Protein AF-A0A0A7KFI4-F1 (afdb_monomer_lite)

Sequence (116 aa):
MAEGSTQGVVNLVITLLGGTTGLAALGVLFRGYMSGTITQEKEMREDLRTEVGRLRDVQDQQATEIRALRRDVQQLTTVNLHLITSRADARALVNALERDLGRASTVWPPDPTGGP

Secondary structure (DSSP, 8-state):
---HHHHHHHHHHHHS--SSSHHHHHHHHHHHTS--STHHHHHHHHHHHHHHHHHHHHHHHHHHHHHHHHHHHHHHHHHHHHHHHHHHHHHHHHHHHHHHTTPPPP-PPPP-----

Structure (mmCIF, N/CA/C/O backbone):
data_AF-A0A0A7KFI4-F1
#
_entry.id   AF-A0A0A7KFI4-F1
#
loop_
_atom_site.group_PDB
_atom_site.id
_atom_site.type_symbol
_atom_site.label_atom_id
_atom_site.label_alt_id
_atom_site.label_comp_id
_atom_site.label_asym_id
_atom_site.label_entity_id
_atom_site.label_seq_id
_atom_site.pdbx_PDB_ins_code
_atom_site.Cartn_x
_atom_site.Cartn_y
_atom_site.Cartn_z
_atom_site.occupancy
_atom_site.B_iso_or_equiv
_atom_site.auth_seq_id
_atom_site.auth_comp_id
_atom_site.auth_asym_id
_atom_site.auth_atom_id
_atom_site.pdbx_PDB_model_num
ATOM 1 N N . MET A 1 1 ? 3.122 -23.700 49.684 1.00 41.62 1 MET A N 1
ATOM 2 C CA . MET A 1 1 ? 3.227 -23.953 48.231 1.00 41.62 1 MET A CA 1
ATOM 3 C C . MET A 1 1 ? 2.125 -23.171 47.523 1.00 41.62 1 MET A C 1
ATOM 5 O O . MET A 1 1 ? 1.035 -23.691 47.352 1.00 41.62 1 MET A O 1
ATOM 9 N N . ALA A 1 2 ? 2.365 -21.894 47.216 1.00 42.69 2 ALA A N 1
ATOM 10 C CA . ALA A 1 2 ? 1.380 -21.005 46.579 1.00 42.69 2 ALA A CA 1
ATOM 11 C C . ALA A 1 2 ? 2.034 -20.029 45.575 1.00 42.69 2 ALA A C 1
ATOM 13 O O . ALA A 1 2 ? 1.473 -18.986 45.270 1.00 42.69 2 ALA A O 1
ATOM 14 N N . GLU A 1 3 ? 3.223 -20.357 45.058 1.00 40.16 3 GLU A N 1
ATOM 15 C CA . GLU A 1 3 ? 3.986 -19.488 44.142 1.00 40.16 3 GLU A CA 1
ATOM 16 C C . GLU A 1 3 ? 3.663 -19.707 42.654 1.00 40.16 3 GLU A C 1
ATOM 18 O O . GLU A 1 3 ? 4.088 -18.926 41.811 1.00 40.16 3 GLU A O 1
ATOM 23 N N . GLY A 1 4 ? 2.871 -20.728 42.308 1.00 43.97 4 GLY A N 1
ATOM 24 C CA . GLY A 1 4 ? 2.592 -21.074 40.908 1.00 43.97 4 GLY A CA 1
ATOM 25 C C . GLY A 1 4 ? 1.436 -20.316 40.240 1.00 43.97 4 GLY A C 1
ATOM 26 O O . GLY A 1 4 ? 1.367 -20.290 39.015 1.00 43.97 4 GLY A O 1
ATOM 27 N N . SER A 1 5 ? 0.514 -19.705 40.997 1.00 52.53 5 SER A N 1
ATOM 28 C CA . SER A 1 5 ? -0.709 -19.116 40.408 1.00 52.53 5 SER A CA 1
ATOM 29 C C . SER A 1 5 ? -0.548 -17.647 40.010 1.00 52.53 5 SER A C 1
ATOM 31 O O . SER A 1 5 ? -1.062 -17.219 38.979 1.00 52.53 5 SER A O 1
ATOM 33 N N . THR A 1 6 ? 0.231 -16.879 40.771 1.00 49.44 6 THR A N 1
ATOM 34 C CA . THR A 1 6 ? 0.456 -15.448 40.541 1.00 49.44 6 THR A CA 1
ATOM 35 C C . THR A 1 6 ? 1.271 -15.194 39.280 1.00 49.44 6 THR A C 1
ATOM 37 O O . THR A 1 6 ? 0.921 -14.313 38.500 1.00 49.44 6 THR A O 1
ATOM 40 N N . GLN A 1 7 ? 2.302 -16.000 39.013 1.00 46.69 7 GLN A N 1
ATOM 41 C CA . GLN A 1 7 ? 3.084 -15.874 37.778 1.00 46.69 7 GLN A CA 1
ATOM 42 C C . GLN A 1 7 ? 2.280 -16.266 36.530 1.00 46.69 7 GLN A C 1
ATOM 44 O O . GLN A 1 7 ? 2.428 -15.629 35.489 1.00 46.69 7 GLN A O 1
ATOM 49 N N . GLY A 1 8 ? 1.383 -17.254 36.637 1.00 49.91 8 GLY A N 1
ATOM 50 C CA . GLY A 1 8 ? 0.508 -17.662 35.534 1.00 49.91 8 GLY A CA 1
ATOM 51 C C . GLY A 1 8 ? -0.494 -16.576 35.138 1.00 49.91 8 GLY A C 1
ATOM 52 O O . GLY A 1 8 ? -0.680 -16.315 33.954 1.00 49.91 8 GLY A O 1
ATOM 53 N N . VAL A 1 9 ? -1.085 -15.886 36.118 1.00 53.38 9 VAL A N 1
ATOM 54 C CA . VAL A 1 9 ? -2.035 -14.788 35.871 1.00 53.38 9 VAL A CA 1
ATOM 55 C C . VAL A 1 9 ? -1.323 -13.548 35.334 1.00 53.38 9 VAL A C 1
ATOM 57 O O . VAL A 1 9 ? -1.813 -12.923 34.399 1.00 53.38 9 VAL A O 1
ATOM 60 N N . VAL A 1 10 ? -0.138 -13.221 35.856 1.00 53.88 10 VAL A N 1
ATOM 61 C CA . VAL A 1 10 ? 0.662 -12.092 35.359 1.00 53.88 10 VAL A CA 1
ATOM 62 C C . VAL A 1 10 ? 1.118 -12.334 33.917 1.00 53.88 10 VAL A C 1
ATOM 64 O O . VAL A 1 10 ? 0.985 -11.438 33.089 1.00 53.88 10 VAL A O 1
ATOM 67 N N . ASN A 1 11 ? 1.551 -13.549 33.562 1.00 45.00 11 ASN A N 1
ATOM 68 C CA . ASN A 1 11 ? 1.890 -13.869 32.171 1.00 45.00 11 ASN A CA 1
ATOM 69 C C . ASN A 1 11 ? 0.665 -13.918 31.253 1.00 45.00 11 ASN A C 1
ATOM 71 O O . ASN A 1 11 ? 0.766 -13.491 30.106 1.00 45.00 11 ASN A O 1
ATOM 75 N N . LEU A 1 12 ? -0.500 -14.364 31.733 1.00 52.47 12 LEU A N 1
ATOM 76 C CA . LEU A 1 12 ? -1.741 -14.300 30.955 1.00 52.47 12 LEU A CA 1
ATOM 77 C C . LEU A 1 12 ? -2.143 -12.841 30.675 1.00 52.47 12 LEU A C 1
ATOM 79 O O . LEU A 1 12 ? -2.536 -12.514 29.561 1.00 52.47 12 LEU A O 1
ATOM 83 N N . VAL A 1 13 ? -1.970 -11.949 31.654 1.00 46.72 13 VAL A N 1
ATOM 84 C CA . VAL A 1 13 ? -2.254 -10.510 31.539 1.00 46.72 13 VAL A CA 1
ATOM 85 C C . VAL A 1 13 ? -1.195 -9.768 30.720 1.00 46.72 13 VAL A C 1
ATOM 87 O O . VAL A 1 13 ? -1.517 -8.777 30.092 1.00 46.72 13 VAL A O 1
ATOM 90 N N . ILE A 1 14 ? 0.050 -10.229 30.648 1.00 51.47 14 ILE A N 1
ATOM 91 C CA . ILE A 1 14 ? 1.058 -9.606 29.771 1.00 51.47 14 ILE A CA 1
ATOM 92 C C . ILE A 1 14 ? 0.915 -10.111 28.326 1.00 51.47 14 ILE A C 1
ATOM 94 O O . ILE A 1 14 ? 1.109 -9.351 27.381 1.00 51.47 14 ILE A O 1
ATOM 98 N N . THR A 1 15 ? 0.511 -11.371 28.137 1.00 51.16 15 THR A N 1
ATOM 99 C CA . THR A 1 15 ? 0.419 -11.999 26.806 1.00 51.16 15 THR A CA 1
ATOM 100 C C . THR A 1 15 ? -0.913 -11.709 26.104 1.00 51.16 15 THR A C 1
ATOM 102 O O . THR A 1 15 ? -0.944 -11.580 24.884 1.00 51.16 15 THR A O 1
ATOM 105 N N . LEU A 1 16 ? -2.016 -11.548 26.847 1.00 45.25 16 LEU A N 1
ATOM 106 C CA . LEU A 1 16 ? -3.324 -11.166 26.287 1.00 45.25 16 LEU A CA 1
ATOM 107 C C . LEU A 1 16 ? -3.464 -9.643 26.092 1.00 45.25 16 LEU A C 1
ATOM 109 O O . LEU A 1 16 ? -4.431 -9.164 25.507 1.00 45.25 16 LEU A O 1
ATOM 113 N N . LEU A 1 17 ? -2.518 -8.877 26.630 1.00 49.44 17 LEU A N 1
ATOM 114 C CA . LEU A 1 17 ? -2.696 -7.467 26.955 1.00 49.44 17 LEU A CA 1
ATOM 115 C C . LEU A 1 17 ? -1.363 -6.728 26.788 1.00 49.44 17 LEU A C 1
ATOM 117 O O . LEU A 1 17 ? -0.868 -6.039 27.679 1.00 49.44 17 LEU A O 1
ATOM 121 N N . GLY A 1 18 ? -0.782 -6.867 25.598 1.00 41.41 18 GLY A N 1
ATOM 122 C CA . GLY A 1 18 ? 0.287 -5.991 25.147 1.00 41.41 18 GLY A CA 1
ATOM 123 C C . GLY A 1 18 ? -0.193 -4.538 25.137 1.00 41.41 18 GLY A C 1
ATOM 124 O O . GLY A 1 18 ? -0.773 -4.083 24.157 1.00 41.41 18 GLY A O 1
ATOM 125 N N . GLY A 1 19 ? 0.043 -3.811 26.231 1.00 45.09 19 GLY A N 1
ATOM 126 C CA . GLY A 1 19 ? 0.166 -2.357 26.200 1.00 45.09 19 GLY A CA 1
ATOM 127 C C . GLY A 1 19 ? -0.446 -1.590 27.363 1.00 45.09 19 GLY A C 1
ATOM 128 O O . GLY A 1 19 ? 0.295 -1.003 28.141 1.00 45.09 19 GLY A O 1
ATOM 129 N N . THR A 1 20 ? -1.771 -1.474 27.458 1.00 46.47 20 THR A N 1
ATOM 130 C CA . THR A 1 20 ? -2.356 -0.346 28.228 1.00 46.47 20 THR A CA 1
ATOM 131 C C . THR A 1 20 ? -3.696 -0.623 28.907 1.00 46.47 20 THR A C 1
ATOM 133 O O . THR A 1 20 ? -4.055 0.067 29.858 1.00 46.47 20 THR A O 1
ATOM 136 N N . THR A 1 21 ? -4.439 -1.645 28.492 1.00 49.25 21 THR A N 1
ATOM 137 C CA . THR A 1 21 ? -5.821 -1.885 28.947 1.00 49.25 21 THR A CA 1
ATOM 138 C C . THR A 1 21 ? -5.938 -2.766 30.198 1.00 49.25 21 THR A C 1
ATOM 140 O O . THR A 1 21 ? -7.009 -2.844 30.795 1.00 49.25 21 THR A O 1
ATOM 143 N N . GLY A 1 22 ? -4.847 -3.391 30.651 1.00 46.25 22 GLY A N 1
ATOM 144 C CA . GLY A 1 22 ? -4.873 -4.369 31.748 1.00 46.25 22 GLY A CA 1
ATOM 145 C C . GLY A 1 22 ? -5.042 -3.763 33.140 1.00 46.25 22 GLY A C 1
ATOM 146 O O . GLY A 1 22 ? -5.505 -4.435 34.058 1.00 46.25 22 GLY A O 1
ATOM 147 N N . LEU A 1 23 ? -4.716 -2.479 33.305 1.00 52.09 23 LEU A N 1
ATOM 148 C CA . LEU A 1 23 ? -4.766 -1.815 34.610 1.00 52.09 23 LEU A CA 1
ATOM 149 C C . LEU A 1 23 ? -6.189 -1.413 35.025 1.00 52.09 23 LEU A C 1
ATOM 151 O O . LEU A 1 23 ? -6.497 -1.428 36.215 1.00 52.09 23 LEU A O 1
ATOM 155 N N . ALA A 1 24 ? -7.081 -1.126 34.072 1.00 51.78 24 ALA A N 1
ATOM 156 C CA . ALA A 1 24 ? -8.464 -0.753 34.381 1.00 51.78 24 ALA A CA 1
ATOM 157 C C . ALA A 1 24 ? -9.265 -1.930 34.974 1.00 51.78 24 ALA A C 1
ATOM 159 O O . ALA A 1 24 ? -10.028 -1.752 35.922 1.00 51.78 24 ALA A O 1
ATOM 160 N N . ALA A 1 25 ? -9.023 -3.152 34.485 1.00 49.91 25 ALA A N 1
ATOM 161 C CA . ALA A 1 25 ? -9.698 -4.361 34.962 1.00 49.91 25 ALA A CA 1
ATOM 162 C C . ALA A 1 25 ? -9.309 -4.749 36.405 1.00 49.91 25 ALA A C 1
ATOM 164 O O . ALA A 1 25 ? -10.119 -5.323 37.133 1.00 49.91 25 ALA A O 1
ATOM 165 N N . LEU A 1 26 ? -8.097 -4.398 36.854 1.00 52.38 26 LEU A N 1
ATOM 166 C CA . LEU A 1 26 ? -7.636 -4.674 38.220 1.00 52.38 26 LEU A CA 1
ATOM 167 C C . LEU A 1 26 ? -8.301 -3.770 39.271 1.00 52.38 26 LEU A C 1
ATOM 169 O O . LEU A 1 26 ? -8.542 -4.220 40.391 1.00 52.38 26 LEU A O 1
ATOM 173 N N . GLY A 1 27 ? -8.642 -2.525 38.922 1.00 51.62 27 GLY A N 1
ATOM 174 C CA . GLY A 1 27 ? -9.243 -1.571 39.863 1.00 51.62 27 GLY A CA 1
ATOM 175 C C . GLY A 1 27 ? -10.639 -1.981 40.347 1.00 51.62 27 GLY A C 1
ATOM 176 O O . GLY A 1 27 ? -10.957 -1.842 41.529 1.00 51.62 27 GLY A O 1
ATOM 177 N N . VAL A 1 28 ? -11.457 -2.547 39.456 1.00 55.12 28 VAL A N 1
ATOM 178 C CA . VAL A 1 28 ? -12.838 -2.964 39.764 1.00 55.12 28 VAL A CA 1
ATOM 179 C C . VAL A 1 28 ? -12.861 -4.254 40.595 1.00 55.12 28 VAL A C 1
ATOM 181 O O . VAL A 1 28 ? -13.650 -4.382 41.532 1.00 55.12 28 VAL A O 1
ATOM 184 N N . LEU A 1 29 ? -11.938 -5.182 40.321 1.00 52.59 29 LEU A N 1
ATOM 185 C CA . LEU A 1 29 ? -11.789 -6.424 41.085 1.00 52.59 29 LEU A CA 1
ATOM 186 C C . LEU A 1 29 ? -11.280 -6.181 42.516 1.00 52.59 29 LEU A C 1
ATOM 188 O O . LEU A 1 29 ? -11.812 -6.775 43.454 1.00 52.59 29 LEU A O 1
ATOM 192 N N . PHE A 1 30 ? -10.314 -5.274 42.714 1.00 52.09 30 PHE A N 1
ATOM 193 C CA . PHE A 1 30 ? -9.823 -4.934 44.058 1.00 52.09 30 PHE A CA 1
ATOM 194 C C . PHE A 1 30 ? -10.884 -4.241 44.923 1.00 52.09 30 PHE A C 1
ATOM 196 O O . PHE A 1 30 ? -10.945 -4.484 46.129 1.00 52.09 30 PHE A O 1
ATOM 203 N N . ARG A 1 31 ? -11.755 -3.415 44.325 1.00 50.50 31 ARG A N 1
ATOM 204 C CA . ARG A 1 31 ? -12.849 -2.756 45.056 1.00 50.50 31 ARG A CA 1
ATOM 205 C C . ARG A 1 31 ? -13.960 -3.733 45.456 1.00 50.50 31 ARG A C 1
ATOM 207 O O . ARG A 1 31 ? -14.525 -3.585 46.537 1.00 50.50 31 ARG A O 1
ATOM 214 N N . GLY A 1 32 ? -14.229 -4.746 44.629 1.00 46.22 32 GLY A N 1
ATOM 215 C CA . GLY A 1 32 ? -15.248 -5.768 44.893 1.00 46.22 32 GLY A CA 1
ATOM 216 C C . GLY A 1 32 ? -14.902 -6.745 46.024 1.00 46.22 32 GLY A C 1
ATOM 217 O O . GLY A 1 32 ? -15.803 -7.256 46.6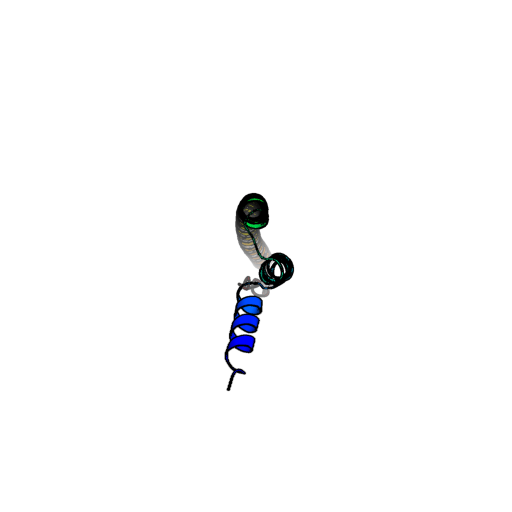78 1.00 46.22 32 GLY A O 1
ATOM 218 N N . TYR A 1 33 ? -13.616 -6.984 46.311 1.00 51.94 33 TYR A N 1
ATOM 219 C CA . TYR A 1 33 ? -13.217 -7.932 47.363 1.00 51.94 33 TYR A CA 1
ATOM 220 C C . TYR A 1 33 ? -13.370 -7.372 48.796 1.00 51.94 33 TYR A C 1
ATOM 222 O O . TYR A 1 33 ? -13.390 -8.139 49.754 1.00 51.94 33 TYR A O 1
ATOM 230 N N . MET A 1 34 ? -13.497 -6.048 48.972 1.00 54.16 34 MET A N 1
ATOM 231 C CA . MET A 1 34 ? -13.433 -5.387 50.291 1.00 54.16 34 MET A CA 1
ATOM 232 C C . MET A 1 34 ? -14.785 -4.974 50.899 1.00 54.16 34 MET A C 1
ATOM 234 O O . MET A 1 34 ? -14.807 -4.503 52.033 1.00 54.16 34 MET A O 1
ATOM 238 N N . SER A 1 35 ? -15.916 -5.121 50.205 1.00 48.47 35 SER A N 1
ATOM 239 C CA . SER A 1 35 ? -17.185 -4.540 50.664 1.00 48.47 35 SER A CA 1
ATOM 240 C C . SER A 1 35 ? -18.367 -5.484 50.431 1.00 48.47 35 SER A C 1
ATOM 242 O O . SER A 1 35 ? -18.860 -5.642 49.325 1.00 48.47 35 SER A O 1
ATOM 244 N N . GLY A 1 36 ? -18.846 -6.135 51.487 1.00 49.66 36 GLY A N 1
ATOM 245 C CA . GLY A 1 36 ? -20.049 -6.962 51.420 1.00 49.66 36 GLY A CA 1
ATOM 246 C C . GLY A 1 36 ? -21.339 -6.163 51.167 1.00 49.66 36 GLY A C 1
ATOM 247 O O . GLY A 1 36 ? -21.444 -4.993 51.523 1.00 49.66 36 GLY A O 1
ATOM 248 N N . THR A 1 37 ? -22.359 -6.884 50.681 1.00 50.81 37 THR A N 1
ATOM 249 C CA . THR A 1 37 ? -23.818 -6.627 50.764 1.00 50.81 37 THR A CA 1
ATOM 250 C C . THR A 1 37 ? -24.502 -5.797 49.653 1.00 50.81 37 THR A C 1
ATOM 252 O O . THR A 1 37 ? -24.553 -4.574 49.684 1.00 50.81 37 THR A O 1
ATOM 255 N N . ILE A 1 38 ? -25.118 -6.529 48.706 1.00 49.91 38 ILE A N 1
ATOM 256 C CA . ILE A 1 38 ? -26.354 -6.287 47.911 1.00 49.91 38 ILE A CA 1
ATOM 257 C C . ILE A 1 38 ? -26.480 -4.962 47.130 1.00 49.9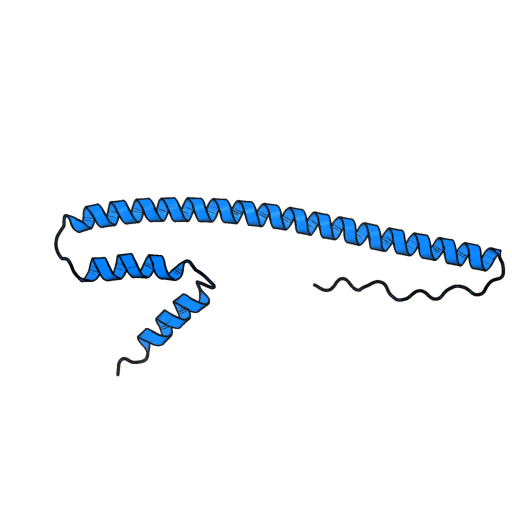1 38 ILE A C 1
ATOM 259 O O . ILE A 1 38 ? -26.752 -4.986 45.931 1.00 49.91 38 ILE A O 1
ATOM 263 N N . THR A 1 39 ? -26.283 -3.808 47.758 1.00 51.56 39 THR A N 1
ATOM 264 C CA . THR A 1 39 ? -26.312 -2.486 47.107 1.00 51.56 39 THR A CA 1
ATOM 265 C C . THR A 1 39 ? -25.171 -2.346 46.100 1.00 51.56 39 THR A C 1
ATOM 267 O O . THR A 1 39 ? -25.385 -1.866 44.988 1.00 51.56 39 THR A O 1
ATOM 270 N N . GLN A 1 40 ? -23.999 -2.894 46.439 1.00 53.88 40 GLN A N 1
ATOM 271 C CA . GLN A 1 40 ? -22.877 -3.000 45.510 1.00 53.88 40 GLN A CA 1
ATOM 272 C C . GLN A 1 40 ? -23.157 -3.937 44.344 1.00 53.88 40 GLN A C 1
ATOM 274 O O . GLN A 1 40 ? -22.621 -3.714 43.276 1.00 53.88 40 GLN A O 1
ATOM 279 N N . GLU A 1 41 ? -23.999 -4.963 44.482 1.00 58.44 41 GLU A N 1
ATOM 280 C CA . GLU A 1 41 ? -24.245 -5.884 43.367 1.00 58.44 41 GLU A CA 1
ATOM 281 C C . GLU A 1 41 ? -25.013 -5.194 42.227 1.00 58.44 41 GLU A C 1
ATOM 283 O O . GLU A 1 41 ? -24.785 -5.482 41.053 1.00 58.44 41 GLU A O 1
ATOM 288 N N . LYS A 1 42 ? -25.895 -4.240 42.560 1.00 66.38 42 LYS A N 1
ATOM 289 C CA . LYS A 1 42 ? -26.540 -3.368 41.568 1.00 66.38 42 LYS A CA 1
ATOM 290 C C . LYS A 1 42 ? -25.546 -2.397 40.938 1.00 66.38 42 LYS A C 1
ATOM 292 O O . LYS A 1 42 ? -25.496 -2.328 39.717 1.00 66.38 42 LYS A O 1
ATOM 297 N N . GLU A 1 43 ? -24.748 -1.710 41.753 1.00 64.31 43 GLU A N 1
ATOM 298 C CA . GLU A 1 43 ? -23.734 -0.753 41.287 1.00 64.31 43 GLU A CA 1
ATOM 299 C C . GLU A 1 43 ? -22.683 -1.443 40.399 1.00 64.31 43 GLU A C 1
ATOM 301 O O . GLU A 1 43 ? -22.399 -0.998 39.297 1.00 64.31 43 GLU A O 1
ATOM 306 N N . MET A 1 44 ? -22.231 -2.634 40.790 1.00 66.69 44 MET A N 1
ATOM 307 C CA . MET A 1 44 ? -21.285 -3.454 40.036 1.00 66.69 44 MET A CA 1
ATOM 308 C C . MET A 1 44 ? -21.891 -3.970 38.723 1.00 66.69 44 MET A C 1
ATOM 310 O O . MET A 1 44 ? -21.183 -4.070 37.727 1.00 66.69 44 MET A O 1
ATOM 314 N N . ARG A 1 45 ? -23.199 -4.275 38.678 1.00 70.69 45 ARG A N 1
ATOM 315 C CA . ARG A 1 45 ? -23.904 -4.622 37.426 1.00 70.69 45 ARG A CA 1
ATOM 316 C C . ARG A 1 45 ? -24.068 -3.418 36.498 1.00 70.69 45 ARG A C 1
ATOM 318 O O . ARG A 1 45 ? -24.012 -3.600 35.282 1.00 70.69 45 ARG A O 1
ATOM 325 N N . GLU A 1 46 ? -24.293 -2.228 37.044 1.00 75.12 46 GLU A N 1
ATOM 326 C CA . GLU A 1 46 ? -24.356 -0.966 36.295 1.00 75.12 46 GLU A CA 1
ATOM 327 C C . GLU A 1 46 ? -22.981 -0.630 35.693 1.00 75.12 46 GLU A C 1
ATOM 329 O O . GLU A 1 46 ? -22.866 -0.395 34.487 1.00 75.12 46 GLU A O 1
ATOM 334 N N . ASP A 1 47 ? -21.925 -0.740 36.501 1.00 72.69 47 ASP A N 1
ATOM 335 C CA . ASP A 1 47 ? -20.533 -0.541 36.093 1.00 72.69 47 ASP A CA 1
ATOM 336 C C . ASP A 1 47 ? -20.106 -1.571 35.042 1.00 72.69 47 ASP A C 1
ATOM 338 O O . ASP A 1 47 ? -19.535 -1.212 34.015 1.00 72.69 47 ASP A O 1
ATOM 342 N N . LEU A 1 48 ? -20.454 -2.850 35.229 1.00 72.44 48 LEU A N 1
ATOM 343 C CA . LEU A 1 48 ? -20.197 -3.903 34.242 1.00 72.44 48 LEU A CA 1
ATOM 344 C C . LEU A 1 48 ? -20.921 -3.641 32.921 1.00 72.44 48 LEU A C 1
ATOM 346 O O . LEU A 1 48 ? -20.350 -3.878 31.861 1.00 72.44 48 LEU A O 1
ATOM 350 N N . ARG A 1 49 ? -22.167 -3.154 32.945 1.00 77.62 49 ARG A N 1
ATOM 351 C CA . ARG A 1 49 ? -22.889 -2.793 31.713 1.00 77.62 49 ARG A CA 1
ATOM 352 C C . ARG A 1 49 ? -22.230 -1.623 31.001 1.00 77.62 49 ARG A C 1
ATOM 354 O O . ARG A 1 49 ? -22.109 -1.663 29.778 1.00 77.62 49 ARG A O 1
ATOM 361 N N . THR A 1 50 ? -21.796 -0.624 31.759 1.00 78.88 50 THR A N 1
ATOM 362 C CA . THR A 1 50 ? -21.107 0.554 31.228 1.00 78.88 50 THR A CA 1
ATOM 363 C C . THR A 1 50 ? -19.768 0.163 30.612 1.00 78.88 50 THR A C 1
ATOM 365 O O . THR A 1 50 ? -19.490 0.534 29.474 1.00 78.88 50 THR A O 1
ATOM 368 N N . GLU A 1 51 ? -18.978 -0.670 31.293 1.00 73.94 51 GLU A N 1
ATOM 369 C CA . GLU A 1 51 ? -17.686 -1.123 30.774 1.00 73.94 51 GLU A CA 1
ATOM 370 C C . GLU A 1 51 ? -17.851 -2.073 29.583 1.00 73.94 51 GLU A C 1
ATOM 372 O O . GLU A 1 51 ? -17.110 -1.964 28.612 1.00 73.94 51 GLU A O 1
ATOM 377 N N . VAL A 1 52 ? -18.861 -2.952 29.577 1.00 81.94 52 VAL A N 1
ATOM 378 C CA . VAL A 1 52 ? -19.188 -3.770 28.394 1.00 81.94 52 VAL A CA 1
ATOM 379 C C . VAL A 1 52 ? -19.599 -2.890 27.212 1.00 81.94 52 VAL A C 1
ATOM 381 O O . VAL A 1 52 ? -19.216 -3.188 26.082 1.00 81.94 52 VAL A O 1
ATOM 384 N N . GLY A 1 53 ? -20.347 -1.809 27.450 1.00 83.62 53 GLY A N 1
ATOM 385 C CA . GLY A 1 53 ? -20.660 -0.810 26.426 1.00 83.62 53 GLY A CA 1
ATOM 386 C C . GLY A 1 53 ? -19.393 -0.161 25.871 1.00 83.62 53 GLY A C 1
ATOM 387 O O . GLY A 1 53 ? -19.144 -0.220 24.672 1.00 83.62 53 GLY A O 1
ATOM 388 N N . ARG A 1 54 ? -18.529 0.339 26.759 1.00 82.06 54 ARG A N 1
ATOM 389 C CA . ARG A 1 54 ? -17.256 0.973 26.394 1.00 82.06 54 ARG A CA 1
ATOM 390 C C . ARG A 1 54 ? -16.334 0.033 25.616 1.00 82.06 54 ARG A C 1
ATOM 392 O O . ARG A 1 54 ? -15.714 0.442 24.640 1.00 82.06 54 ARG A O 1
ATOM 399 N N . LEU A 1 55 ? -16.246 -1.231 26.028 1.00 81.31 55 LEU A N 1
ATOM 400 C CA . LEU A 1 55 ? -15.443 -2.246 25.347 1.00 81.31 55 LEU A CA 1
ATOM 401 C C . LEU A 1 55 ? -15.985 -2.568 23.953 1.00 81.31 55 LEU A C 1
ATOM 403 O O . LEU A 1 55 ? -15.187 -2.773 23.041 1.00 81.31 55 LEU A O 1
ATOM 407 N N . ARG A 1 56 ? -17.311 -2.580 23.767 1.00 84.94 56 ARG A N 1
ATOM 408 C CA . ARG A 1 56 ? 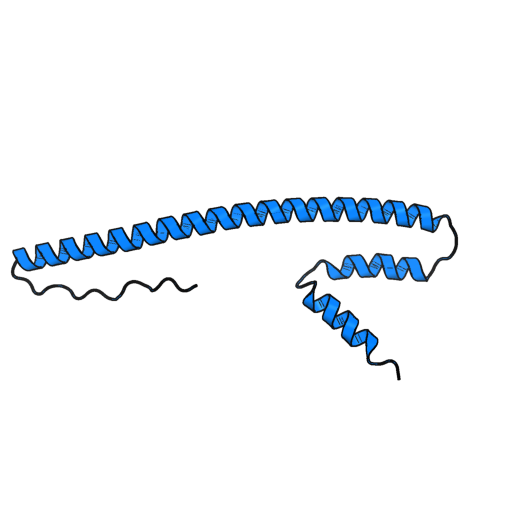-17.922 -2.732 22.438 1.00 84.94 56 ARG A CA 1
ATOM 409 C C . ARG A 1 56 ? -17.583 -1.554 21.533 1.00 84.94 56 ARG A C 1
ATOM 411 O O . ARG A 1 56 ? -17.143 -1.784 20.413 1.00 84.94 56 ARG A O 1
ATOM 418 N N . ASP A 1 57 ? -17.679 -0.327 22.038 1.00 86.88 57 ASP A N 1
ATOM 419 C CA . ASP A 1 57 ? -17.335 0.871 21.263 1.00 86.88 57 ASP A CA 1
ATOM 420 C C . ASP A 1 57 ? -15.858 0.865 20.839 1.00 86.88 57 ASP A C 1
ATOM 422 O O . ASP A 1 57 ? -15.530 1.148 19.686 1.00 86.88 57 ASP A O 1
ATOM 426 N N . VAL A 1 58 ? -14.956 0.481 21.750 1.00 84.81 58 VAL A N 1
ATOM 427 C CA . VAL A 1 58 ? -13.524 0.327 21.446 1.00 84.81 58 VAL A CA 1
ATOM 428 C C . VAL A 1 58 ? -13.299 -0.775 20.411 1.00 84.81 58 VAL A C 1
ATOM 430 O O . VAL A 1 58 ? -12.508 -0.594 19.487 1.00 84.81 58 VAL A O 1
ATOM 433 N N . GLN A 1 59 ? -13.998 -1.906 20.527 1.00 85.94 59 GLN A N 1
ATOM 434 C CA . GLN A 1 59 ? -13.890 -3.002 19.568 1.00 85.94 59 GLN A CA 1
ATOM 435 C C . GLN A 1 59 ? -14.367 -2.579 18.170 1.00 85.94 59 GLN A C 1
ATOM 437 O O . GLN A 1 59 ? -13.718 -2.914 17.177 1.00 85.94 59 GLN A O 1
ATOM 442 N N . ASP A 1 60 ? -15.453 -1.813 18.080 1.00 90.12 60 ASP A N 1
ATOM 443 C CA . ASP A 1 60 ? -15.985 -1.306 16.814 1.00 90.12 60 ASP A CA 1
AT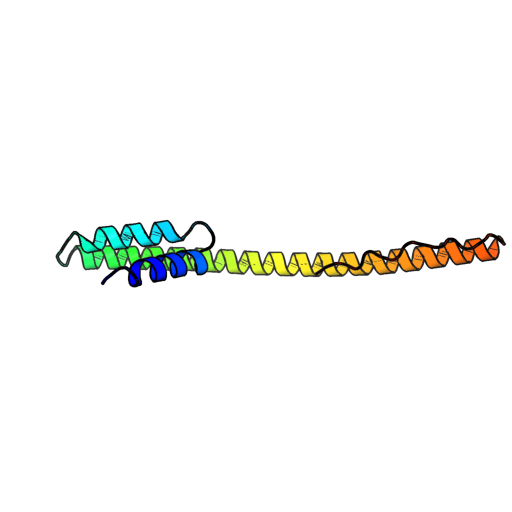OM 444 C C . ASP A 1 60 ? -15.057 -0.262 16.174 1.00 90.12 60 ASP A C 1
ATOM 446 O O . ASP A 1 60 ? -14.838 -0.278 14.953 1.00 90.12 60 ASP A O 1
ATOM 450 N N . GLN A 1 61 ? -14.442 0.604 16.986 1.00 90.00 61 GLN A N 1
ATOM 451 C CA . GLN A 1 61 ? -13.407 1.538 16.533 1.00 90.00 61 GLN A CA 1
ATOM 452 C C . GLN A 1 61 ? -12.187 0.790 15.992 1.00 90.00 61 GLN A C 1
ATOM 454 O O . GLN A 1 61 ? -11.796 1.006 14.844 1.00 90.00 61 GLN A O 1
ATOM 459 N N . GLN A 1 62 ? -11.652 -0.168 16.751 1.00 87.62 62 GLN A N 1
ATOM 460 C CA . GLN A 1 62 ? -10.519 -0.989 16.319 1.00 87.62 62 GLN A CA 1
ATOM 461 C C . GLN A 1 62 ? -10.837 -1.786 15.051 1.00 87.62 62 GLN A C 1
ATOM 463 O O . GLN A 1 62 ? -10.017 -1.866 14.135 1.00 87.62 62 GLN A O 1
ATOM 468 N N . ALA A 1 63 ? -12.043 -2.350 14.942 1.00 89.69 63 ALA A N 1
ATOM 469 C CA . ALA A 1 63 ? -12.473 -3.047 13.735 1.00 89.69 63 ALA A CA 1
ATOM 470 C C . ALA A 1 63 ? -12.503 -2.107 12.519 1.00 89.69 63 ALA A C 1
ATOM 472 O O . ALA A 1 63 ? -12.153 -2.516 11.407 1.00 89.69 63 ALA A O 1
ATOM 473 N N . THR A 1 64 ? -12.894 -0.850 12.717 1.00 93.38 64 THR A N 1
ATOM 474 C CA . THR A 1 64 ? -12.905 0.176 11.668 1.00 93.38 64 THR A CA 1
ATOM 475 C C . THR A 1 64 ? -11.490 0.572 11.254 1.00 93.38 64 THR A C 1
ATOM 477 O O . THR A 1 64 ? -11.197 0.601 10.056 1.00 93.38 64 THR A O 1
ATOM 480 N N . GLU A 1 65 ? -10.594 0.789 12.215 1.00 90.25 65 GLU A N 1
ATOM 481 C CA . GLU A 1 65 ? -9.181 1.093 11.966 1.00 90.25 65 GLU A CA 1
ATOM 482 C C . GLU A 1 65 ? -8.482 -0.042 11.214 1.00 90.25 65 GLU A C 1
ATOM 484 O O . GLU A 1 65 ? -7.838 0.199 10.195 1.00 90.25 65 GLU A O 1
ATOM 489 N N . ILE A 1 66 ? -8.686 -1.298 11.624 1.00 91.06 66 ILE A N 1
ATOM 490 C CA . ILE A 1 66 ? -8.121 -2.469 10.937 1.00 91.06 66 ILE A CA 1
ATOM 491 C C . ILE A 1 66 ? -8.607 -2.540 9.484 1.00 91.06 66 ILE A C 1
ATOM 493 O O . ILE A 1 66 ? -7.830 -2.854 8.580 1.00 91.06 66 ILE A O 1
ATOM 497 N N . ARG A 1 67 ? -9.887 -2.248 9.222 1.00 92.81 67 ARG A N 1
ATOM 498 C CA . ARG A 1 67 ? -10.416 -2.204 7.846 1.00 92.81 67 ARG A CA 1
ATOM 499 C C . ARG A 1 67 ? -9.819 -1.054 7.033 1.00 92.81 67 ARG A C 1
ATOM 501 O O . ARG A 1 67 ? -9.660 -1.211 5.825 1.00 92.81 67 ARG A O 1
ATOM 508 N N . ALA A 1 68 ? -9.528 0.091 7.648 1.00 91.88 68 ALA A N 1
ATOM 509 C CA . ALA A 1 68 ? -8.848 1.203 6.985 1.00 91.88 68 ALA A CA 1
ATOM 510 C C . ALA A 1 68 ? -7.399 0.830 6.640 1.00 91.88 68 ALA A C 1
ATOM 512 O O . ALA A 1 68 ? -7.048 0.818 5.465 1.00 91.88 68 ALA A O 1
ATOM 513 N N . LEU A 1 69 ? -6.630 0.359 7.624 1.00 93.06 69 LEU A N 1
ATOM 514 C CA . LEU A 1 69 ? -5.255 -0.118 7.449 1.00 93.06 69 LEU A CA 1
ATOM 515 C C . LEU A 1 69 ? -5.141 -1.191 6.360 1.00 93.06 69 LEU A C 1
ATOM 517 O O . LEU A 1 69 ? -4.233 -1.149 5.537 1.00 93.06 69 LEU A O 1
ATOM 521 N N . ARG A 1 70 ? -6.082 -2.141 6.302 1.00 92.00 70 ARG A N 1
ATOM 522 C CA . ARG A 1 70 ? -6.103 -3.157 5.237 1.00 92.00 70 ARG A CA 1
ATOM 523 C C . ARG A 1 70 ? -6.277 -2.555 3.845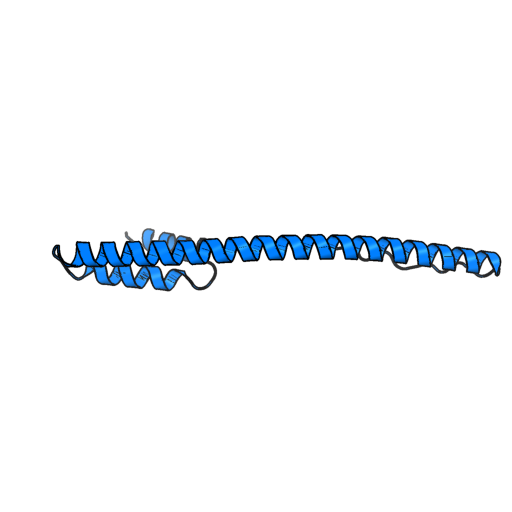 1.00 92.00 70 ARG A C 1
ATOM 525 O O . ARG A 1 70 ? -5.637 -3.032 2.912 1.00 92.00 70 ARG A O 1
ATOM 532 N N . ARG A 1 71 ? -7.134 -1.540 3.696 1.00 94.31 71 ARG A N 1
ATOM 533 C CA . ARG A 1 71 ? -7.318 -0.840 2.415 1.00 94.31 71 ARG A CA 1
ATOM 534 C C . ARG A 1 71 ? -6.056 -0.081 2.027 1.00 94.31 71 ARG A C 1
ATOM 536 O O . ARG A 1 71 ? -5.634 -0.184 0.879 1.00 94.31 71 ARG A O 1
ATOM 543 N N . ASP A 1 72 ? -5.424 0.588 2.985 1.00 93.44 72 ASP A N 1
ATOM 544 C CA . ASP A 1 72 ? -4.184 1.323 2.745 1.00 93.44 72 ASP A CA 1
ATOM 545 C C . ASP A 1 72 ? -3.067 0.372 2.303 1.00 93.44 72 ASP A C 1
ATOM 547 O O . ASP A 1 72 ? -2.438 0.603 1.274 1.00 93.44 72 ASP A O 1
ATOM 551 N N . VAL A 1 73 ? -2.881 -0.756 2.998 1.00 93.38 73 VAL A N 1
ATOM 552 C CA . VAL A 1 73 ? -1.904 -1.787 2.608 1.00 93.38 73 VAL A CA 1
ATOM 553 C C . VAL A 1 73 ? -2.173 -2.291 1.190 1.00 93.38 73 VAL A C 1
ATOM 555 O O . VAL A 1 73 ? -1.250 -2.334 0.382 1.00 93.38 73 VAL A O 1
ATOM 558 N N . GLN A 1 74 ? -3.424 -2.605 0.841 1.00 93.19 74 GLN A N 1
ATOM 559 C CA . GLN A 1 74 ? -3.779 -3.034 -0.519 1.00 93.19 74 GLN A CA 1
ATOM 560 C C . GLN A 1 74 ? -3.460 -1.967 -1.575 1.00 93.19 74 GLN A C 1
ATOM 562 O O . GLN A 1 74 ? -2.951 -2.287 -2.655 1.00 93.19 74 GLN A O 1
ATOM 567 N N . GLN A 1 75 ? -3.729 -0.696 -1.272 1.00 94.62 75 GLN A N 1
ATOM 568 C CA . GLN A 1 75 ? -3.411 0.416 -2.159 1.00 94.62 75 GLN A CA 1
ATOM 569 C C . GLN A 1 75 ? -1.896 0.575 -2.329 1.00 94.62 75 GLN A C 1
ATOM 571 O O . GLN A 1 75 ? -1.419 0.682 -3.459 1.00 94.62 75 GLN A O 1
ATOM 576 N N . LEU A 1 76 ? -1.131 0.526 -1.237 1.00 92.62 76 LEU A N 1
ATOM 577 C CA . LEU A 1 76 ? 0.330 0.571 -1.262 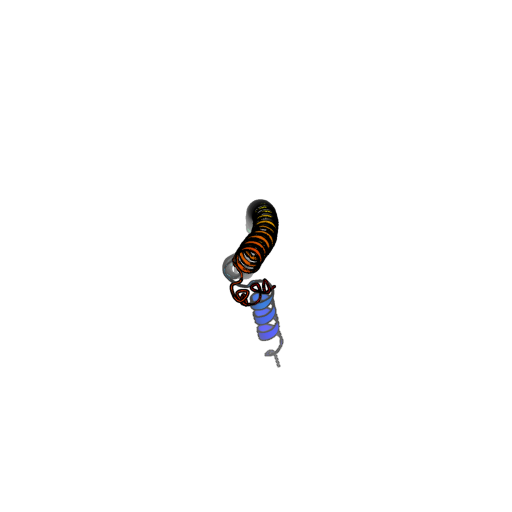1.00 92.62 76 LEU A CA 1
ATOM 578 C C . LEU A 1 76 ? 0.918 -0.589 -2.068 1.00 92.62 76 LEU A C 1
ATOM 580 O O . LEU A 1 76 ? 1.798 -0.357 -2.894 1.00 92.62 76 LEU A O 1
ATOM 584 N N . THR A 1 77 ? 0.409 -1.812 -1.901 1.00 90.19 77 THR A N 1
ATOM 585 C CA . THR A 1 77 ? 0.830 -2.968 -2.707 1.00 90.19 77 THR A CA 1
ATOM 586 C C . THR A 1 77 ? 0.554 -2.738 -4.191 1.00 90.19 77 THR A C 1
ATOM 588 O O . THR A 1 77 ? 1.420 -2.993 -5.024 1.00 90.19 77 THR A O 1
ATOM 591 N N . THR A 1 78 ? -0.618 -2.201 -4.532 1.00 91.44 78 THR A N 1
ATOM 592 C CA . THR A 1 78 ? -0.990 -1.914 -5.927 1.00 91.44 78 THR A CA 1
ATOM 593 C C . THR A 1 78 ? -0.067 -0.865 -6.550 1.00 91.44 78 THR A C 1
ATOM 595 O O . THR A 1 78 ? 0.437 -1.055 -7.656 1.00 91.44 78 THR A O 1
ATOM 598 N N . VAL A 1 79 ? 0.200 0.227 -5.828 1.00 92.12 79 VAL A N 1
ATOM 599 C CA . VAL A 1 79 ? 1.117 1.285 -6.278 1.00 92.12 79 VAL A CA 1
ATOM 600 C C . VAL A 1 79 ? 2.542 0.751 -6.408 1.00 92.12 79 VAL A C 1
ATOM 602 O O . VAL A 1 79 ? 3.217 1.047 -7.389 1.00 92.12 79 VAL A O 1
ATOM 605 N N . ASN A 1 80 ? 2.997 -0.063 -5.456 1.00 89.94 80 ASN A N 1
ATOM 606 C CA . ASN A 1 80 ? 4.326 -0.662 -5.493 1.00 89.94 80 ASN A CA 1
ATOM 607 C C . ASN A 1 80 ? 4.507 -1.551 -6.734 1.00 89.94 80 ASN A C 1
ATOM 609 O O . ASN A 1 80 ? 5.474 -1.370 -7.472 1.00 89.94 80 ASN A O 1
ATOM 613 N N . LEU A 1 81 ? 3.534 -2.423 -7.022 1.00 89.94 81 LEU A N 1
ATOM 614 C CA . LEU A 1 81 ? 3.534 -3.246 -8.233 1.00 89.94 81 LEU A CA 1
ATOM 615 C C . LEU A 1 81 ? 3.582 -2.386 -9.499 1.00 89.94 81 LEU A C 1
ATOM 617 O O . LEU A 1 81 ? 4.401 -2.640 -10.379 1.00 89.94 81 LEU A O 1
ATOM 621 N N . HIS A 1 82 ? 2.765 -1.332 -9.567 1.00 92.19 82 HIS A N 1
ATOM 622 C CA . HIS A 1 82 ? 2.767 -0.416 -10.706 1.00 92.19 82 HIS A CA 1
ATOM 623 C C . HIS A 1 82 ? 4.135 0.254 -10.918 1.00 92.19 82 HIS A C 1
ATOM 625 O O . HIS A 1 82 ? 4.620 0.330 -12.047 1.00 92.19 82 HIS A O 1
ATOM 631 N N . LEU A 1 83 ? 4.782 0.706 -9.841 1.00 90.62 83 LEU A N 1
ATOM 632 C CA . LEU A 1 83 ? 6.107 1.323 -9.908 1.00 90.62 83 LEU A CA 1
ATOM 633 C C . LEU A 1 83 ? 7.186 0.335 -10.361 1.00 90.62 83 LEU A C 1
ATOM 635 O O . LEU A 1 83 ? 8.046 0.713 -11.156 1.00 90.62 83 LEU A O 1
ATOM 639 N N . ILE A 1 84 ? 7.137 -0.917 -9.898 1.00 89.81 84 ILE A N 1
ATOM 640 C CA . ILE A 1 84 ? 8.065 -1.969 -10.337 1.00 89.81 84 ILE A CA 1
ATOM 641 C C . ILE A 1 84 ? 7.919 -2.203 -11.843 1.00 89.81 84 ILE A C 1
ATOM 643 O O . ILE A 1 84 ? 8.919 -2.179 -12.562 1.00 89.81 84 ILE A O 1
ATOM 647 N N . THR A 1 85 ? 6.689 -2.364 -12.338 1.00 90.19 85 THR A N 1
ATOM 648 C CA . THR A 1 85 ? 6.435 -2.560 -13.773 1.00 90.19 85 THR A CA 1
ATOM 649 C C . THR A 1 85 ? 6.902 -1.360 -14.593 1.00 90.19 85 THR A C 1
ATOM 651 O O . THR A 1 85 ? 7.684 -1.523 -15.524 1.00 90.19 85 THR A O 1
ATOM 654 N N . SER A 1 86 ? 6.518 -0.144 -14.194 1.00 92.81 86 SER A N 1
ATOM 655 C CA . SER A 1 86 ? 6.918 1.092 -14.879 1.00 92.81 86 SER A CA 1
ATOM 656 C C . SER A 1 86 ? 8.442 1.256 -14.939 1.00 92.81 86 SER A C 1
ATOM 658 O O . SER A 1 86 ? 9.010 1.631 -15.968 1.00 92.81 86 SER A O 1
ATOM 660 N N . ARG A 1 87 ? 9.145 0.902 -13.857 1.00 92.06 87 ARG A N 1
ATOM 661 C CA . ARG A 1 87 ? 10.610 0.910 -13.822 1.00 92.06 87 ARG A CA 1
ATOM 662 C C . ARG A 1 87 ? 11.212 -0.126 -14.771 1.00 92.06 87 ARG A C 1
ATOM 664 O O . ARG A 1 87 ? 12.203 0.181 -15.433 1.00 92.06 87 ARG A O 1
ATOM 671 N N . ALA A 1 88 ? 10.657 -1.335 -14.827 1.00 91.00 88 ALA A N 1
ATOM 672 C CA . ALA A 1 88 ? 11.110 -2.375 -15.747 1.00 91.00 88 ALA A CA 1
ATOM 673 C C . ALA A 1 88 ? 10.945 -1.938 -17.213 1.00 91.00 88 ALA A C 1
ATOM 675 O O . ALA A 1 88 ? 11.892 -2.060 -17.993 1.00 91.00 88 ALA A O 1
ATOM 676 N N . ASP A 1 89 ? 9.807 -1.332 -17.552 1.00 93.62 89 ASP A N 1
ATOM 677 C CA . ASP A 1 89 ? 9.534 -0.801 -18.890 1.00 93.62 89 ASP A CA 1
ATOM 678 C C . ASP A 1 89 ? 10.506 0.328 -19.258 1.00 93.62 89 ASP A C 1
ATOM 680 O O . ASP A 1 89 ? 11.112 0.315 -20.331 1.00 93.62 89 ASP A O 1
ATOM 684 N N . ALA A 1 90 ? 10.740 1.273 -18.341 1.00 93.31 90 ALA A N 1
ATOM 685 C CA . ALA A 1 90 ? 11.694 2.360 -18.551 1.00 93.31 90 ALA A CA 1
ATOM 686 C C . ALA A 1 90 ? 13.119 1.838 -18.804 1.00 93.31 90 ALA A C 1
ATOM 688 O O . ALA A 1 90 ? 13.808 2.310 -19.708 1.00 93.31 90 ALA A O 1
ATOM 689 N N . ARG A 1 91 ? 13.558 0.824 -18.049 1.00 93.94 91 ARG A N 1
ATOM 690 C CA . ARG A 1 91 ? 14.862 0.172 -18.260 1.00 93.94 91 ARG A CA 1
ATOM 691 C C . ARG A 1 91 ? 14.946 -0.514 -19.617 1.00 93.94 91 ARG A C 1
ATOM 693 O O . ARG A 1 91 ? 15.978 -0.421 -20.280 1.00 93.94 91 ARG A O 1
ATOM 700 N N . ALA A 1 92 ? 13.878 -1.189 -20.037 1.00 92.75 92 ALA A N 1
ATOM 701 C CA . ALA A 1 92 ? 13.821 -1.840 -21.339 1.00 92.75 92 ALA A CA 1
ATOM 702 C C . ALA A 1 92 ? 13.937 -0.819 -22.481 1.00 92.75 92 ALA A C 1
ATOM 704 O O . ALA A 1 92 ? 14.704 -1.046 -23.418 1.00 92.75 92 ALA A O 1
ATOM 705 N N . LEU A 1 93 ? 13.246 0.320 -22.366 1.00 95.56 93 LEU A N 1
ATOM 706 C CA . LEU A 1 93 ? 13.330 1.421 -23.329 1.00 95.56 93 LEU A CA 1
ATOM 707 C C . LEU A 1 93 ? 14.736 2.018 -23.401 1.00 95.56 93 LEU A C 1
ATOM 709 O O . LEU A 1 93 ? 15.265 2.188 -24.497 1.00 95.56 93 LEU A O 1
ATOM 713 N N . VAL A 1 94 ? 15.371 2.289 -22.257 1.00 95.75 94 VAL A N 1
ATOM 714 C CA . VAL A 1 94 ? 16.750 2.806 -22.238 1.00 95.75 94 VAL A CA 1
ATOM 715 C C . VAL A 1 94 ? 17.707 1.816 -22.898 1.00 95.75 94 VAL A C 1
ATOM 717 O O . VAL A 1 94 ? 18.467 2.204 -23.781 1.00 95.75 94 VAL A O 1
ATOM 720 N N . ASN A 1 95 ? 17.618 0.530 -22.557 1.00 94.75 95 ASN A N 1
ATOM 721 C CA . ASN A 1 95 ? 18.484 -0.491 -23.143 1.00 94.75 95 ASN A CA 1
ATOM 722 C C . ASN A 1 95 ? 18.240 -0.677 -24.653 1.00 94.75 95 ASN A C 1
ATOM 724 O O . ASN A 1 95 ? 19.165 -1.033 -25.383 1.00 94.75 95 ASN A O 1
ATOM 728 N N . ALA A 1 96 ? 17.010 -0.465 -25.134 1.00 93.75 96 ALA A N 1
ATOM 729 C CA . ALA A 1 96 ? 16.707 -0.462 -26.564 1.00 93.75 96 ALA A CA 1
ATOM 730 C C . ALA A 1 96 ? 17.366 0.736 -27.268 1.00 93.75 96 ALA A C 1
ATOM 732 O O . ALA A 1 96 ? 18.065 0.545 -28.259 1.00 93.75 96 ALA A O 1
ATOM 733 N N . LEU A 1 97 ? 17.241 1.941 -26.703 1.00 96.00 97 LEU A N 1
ATOM 734 C CA . LEU A 1 97 ? 17.883 3.149 -27.233 1.00 96.00 97 LEU A CA 1
ATOM 735 C C . LEU A 1 97 ? 19.412 3.047 -27.234 1.00 96.00 97 LEU A C 1
ATOM 737 O O . LEU A 1 97 ? 20.064 3.476 -28.180 1.00 96.00 97 LEU A O 1
ATOM 741 N N . GLU A 1 98 ? 20.006 2.473 -26.189 1.00 95.06 98 GLU A N 1
ATOM 742 C CA . GLU A 1 98 ? 21.451 2.247 -26.129 1.00 95.06 98 GLU A CA 1
ATOM 743 C C . GLU A 1 98 ? 21.920 1.307 -27.240 1.00 95.06 98 GLU A C 1
ATOM 745 O O . GLU A 1 98 ? 22.931 1.595 -27.879 1.00 95.06 98 GLU A O 1
ATOM 750 N N . ARG A 1 99 ? 21.161 0.239 -27.523 1.00 93.06 99 ARG A N 1
ATOM 751 C CA . ARG A 1 99 ? 21.445 -0.667 -28.643 1.00 93.06 99 ARG A CA 1
ATOM 752 C C . ARG A 1 99 ? 21.342 0.038 -29.990 1.00 93.06 99 ARG A C 1
ATOM 754 O O . ARG A 1 99 ? 22.254 -0.110 -30.800 1.00 93.06 99 ARG A O 1
ATOM 761 N N . ASP A 1 100 ? 20.297 0.833 -30.201 1.00 95.31 100 ASP A N 1
ATOM 762 C CA . ASP A 1 100 ? 20.108 1.590 -31.446 1.00 95.31 100 ASP A CA 1
ATOM 763 C C . ASP A 1 100 ? 21.234 2.612 -31.672 1.00 95.31 100 ASP A C 1
ATOM 765 O O . ASP A 1 100 ? 21.651 2.856 -32.803 1.00 95.31 100 ASP A O 1
ATOM 769 N N . LEU A 1 101 ? 21.784 3.170 -30.590 1.00 95.62 101 LEU A N 1
ATOM 770 C CA . LEU A 1 101 ? 22.926 4.087 -30.620 1.00 95.62 101 LEU A CA 1
ATOM 771 C C . LEU A 1 101 ? 24.293 3.378 -30.650 1.00 95.62 101 LEU A C 1
ATOM 773 O O . LEU A 1 101 ? 25.323 4.054 -30.595 1.00 95.62 101 LEU A O 1
ATOM 777 N N . GLY A 1 102 ? 24.333 2.042 -30.696 1.00 94.75 102 GLY A N 1
ATOM 778 C CA . GLY A 1 102 ? 25.573 1.257 -30.680 1.00 94.75 102 GLY A CA 1
ATOM 779 C C . GLY A 1 102 ? 26.364 1.355 -29.368 1.00 94.75 102 GLY A C 1
ATOM 780 O O . GLY A 1 102 ? 27.572 1.120 -29.353 1.00 94.75 102 GLY A O 1
ATOM 781 N N . ARG A 1 103 ? 25.709 1.733 -28.265 1.00 93.81 103 ARG A N 1
ATOM 782 C CA . ARG A 1 103 ? 26.302 1.823 -26.925 1.00 93.81 103 ARG A CA 1
ATOM 783 C C . ARG A 1 103 ? 26.171 0.492 -26.187 1.00 93.81 103 ARG A C 1
ATOM 785 O O . ARG A 1 103 ? 25.269 -0.304 -26.443 1.00 93.81 103 ARG A O 1
ATOM 792 N N . ALA A 1 104 ? 27.077 0.259 -25.241 1.00 89.69 104 ALA A N 1
ATOM 793 C CA . ALA A 1 104 ? 26.950 -0.865 -24.322 1.00 89.69 104 ALA A CA 1
ATOM 794 C C . ALA A 1 104 ? 25.679 -0.699 -23.474 1.00 89.69 104 ALA A C 1
ATOM 796 O O . ALA A 1 104 ? 25.421 0.391 -22.966 1.00 89.69 104 ALA A O 1
ATOM 797 N N . SER A 1 105 ? 24.904 -1.777 -23.331 1.00 89.94 105 SER A N 1
ATOM 798 C CA . SER A 1 105 ? 23.669 -1.761 -22.546 1.00 89.94 105 SER A CA 1
ATOM 799 C C . SER A 1 105 ? 23.972 -1.575 -21.060 1.00 89.94 105 SER A C 1
ATOM 801 O O . SER A 1 105 ? 24.825 -2.270 -20.501 1.00 89.94 105 SER A O 1
ATOM 803 N N . THR A 1 106 ? 23.227 -0.689 -20.410 1.00 90.81 106 THR A N 1
ATOM 804 C CA . THR A 1 106 ? 23.316 -0.459 -18.973 1.00 90.81 106 THR A CA 1
ATOM 805 C C . THR A 1 106 ? 22.802 -1.677 -18.200 1.00 90.81 106 THR A C 1
ATOM 807 O O . THR A 1 106 ? 21.685 -2.165 -18.406 1.00 90.81 106 THR A O 1
ATOM 810 N N . VAL A 1 107 ? 23.625 -2.173 -17.271 1.00 90.56 107 VAL A N 1
ATOM 811 C CA . VAL A 1 107 ? 23.247 -3.230 -16.326 1.00 90.56 107 VAL A CA 1
ATOM 812 C C . VAL A 1 107 ? 22.598 -2.580 -15.111 1.00 90.56 107 VAL A C 1
ATOM 814 O O . VAL A 1 107 ? 23.250 -1.895 -14.325 1.00 90.56 107 VAL A O 1
ATOM 817 N N . TRP A 1 108 ? 21.294 -2.788 -14.962 1.00 87.56 108 TRP A N 1
ATOM 818 C CA . TRP A 1 108 ? 20.520 -2.219 -13.866 1.00 87.56 108 TRP A CA 1
ATOM 819 C C . TRP A 1 108 ? 20.593 -3.098 -12.610 1.00 87.56 108 TRP A C 1
ATOM 821 O O . TRP A 1 108 ? 20.588 -4.325 -12.727 1.00 87.56 108 TRP A O 1
ATOM 831 N N . PRO A 1 109 ? 20.606 -2.505 -11.401 1.00 87.69 109 PRO A N 1
ATOM 832 C CA . PRO A 1 109 ? 20.518 -3.273 -10.164 1.00 87.69 109 PRO A CA 1
ATOM 833 C C . PRO A 1 109 ? 19.167 -4.001 -10.077 1.00 87.69 109 PRO A C 1
ATOM 835 O O . PRO A 1 109 ? 18.174 -3.498 -10.621 1.00 87.69 109 PRO A O 1
ATOM 838 N N . PRO A 1 110 ? 19.098 -5.144 -9.371 1.00 83.25 110 PRO A N 1
ATOM 839 C CA . PRO A 1 110 ? 17.843 -5.858 -9.176 1.00 83.25 110 PRO A CA 1
ATOM 840 C C . PRO A 1 110 ? 16.800 -4.951 -8.516 1.00 83.25 110 PRO A C 1
ATOM 842 O O . PRO A 1 110 ? 17.133 -4.018 -7.775 1.00 83.25 110 PRO A O 1
ATOM 845 N N . ASP A 1 111 ? 15.527 -5.192 -8.821 1.00 78.56 111 ASP A N 1
ATOM 846 C CA . ASP A 1 111 ? 14.457 -4.497 -8.117 1.00 78.56 111 ASP A CA 1
ATOM 847 C C . ASP A 1 111 ? 14.478 -4.864 -6.635 1.00 78.56 111 ASP A C 1
ATOM 849 O O . ASP A 1 111 ? 14.826 -5.999 -6.295 1.00 78.56 111 ASP A O 1
ATOM 853 N N . PRO A 1 112 ? 14.154 -3.910 -5.743 1.00 73.69 112 PRO A N 1
ATOM 854 C CA . PRO A 1 112 ? 14.021 -4.229 -4.337 1.00 73.69 112 PRO A CA 1
ATOM 855 C C . PRO A 1 112 ? 12.971 -5.330 -4.226 1.00 73.69 112 PRO A C 1
ATOM 857 O O . PRO A 1 112 ? 11.809 -5.133 -4.582 1.00 73.69 112 PRO A O 1
ATOM 860 N N . THR A 1 113 ? 13.393 -6.507 -3.773 1.00 66.44 113 THR A N 1
ATOM 861 C CA . THR A 1 113 ? 12.473 -7.569 -3.391 1.00 66.44 113 THR A CA 1
ATOM 862 C C . THR A 1 113 ? 11.690 -7.007 -2.220 1.00 66.44 113 THR A C 1
ATOM 864 O O . THR A 1 113 ? 12.251 -6.883 -1.132 1.00 66.44 113 THR A O 1
ATOM 867 N N . GLY A 1 114 ? 10.459 -6.551 -2.472 1.00 55.22 114 GLY A N 1
ATOM 868 C CA . GLY A 1 114 ? 9.565 -6.053 -1.435 1.00 55.22 114 GLY A CA 1
ATOM 869 C C . GLY A 1 114 ? 9.528 -7.084 -0.318 1.00 55.22 114 GLY A C 1
ATOM 870 O O . GLY A 1 114 ? 9.006 -8.180 -0.514 1.00 55.22 114 GLY A O 1
ATOM 871 N N . GLY A 1 115 ? 10.201 -6.779 0.790 1.00 44.88 115 GLY A N 1
ATOM 872 C CA . GLY A 1 115 ? 10.210 -7.654 1.948 1.00 44.88 115 GLY A CA 1
ATOM 873 C C . GLY A 1 115 ? 8.786 -7.765 2.497 1.00 44.88 115 GLY A C 1
ATOM 874 O O . GLY A 1 115 ? 8.044 -6.782 2.390 1.00 44.88 115 GLY A O 1
ATOM 875 N N . PRO A 1 116 ? 8.393 -8.939 3.023 1.00 45.22 116 PRO A N 1
ATOM 876 C CA . PRO A 1 116 ? 7.175 -9.058 3.816 1.00 45.22 116 PRO A CA 1
ATOM 877 C C . PRO A 1 116 ? 7.210 -8.146 5.048 1.00 45.22 116 PRO A C 1
ATOM 879 O O . PRO A 1 116 ? 8.322 -7.890 5.571 1.00 45.22 116 PRO A O 1
#

Foldseek 3Di:
DPPPPVVVVVCVCCVVPPDDDSVVVVVLVVVVVPDDDDVVVVVNVVVVVVVVVVVVVVVVVVVVVVVVVVVVVVVVVVVVVVVVVVVVVVLVVQQVVCVVVVHDRDDDDDDPPPDD

Radius of gyration: 29.38 Å; chains: 1; bounding box: 54×28×83 Å

Organism: NCBI:txid57497

pLDDT: mean 73.05, std 19.76, range [40.16, 96.0]